Protein AF-A0AA41VW03-F1 (afdb_monomer_lite)

Radius of gyration: 11.68 Å; chains: 1; bounding box: 34×27×22 Å

Organism: Papaver nudicaule (NCBI:txid74823)

Foldseek 3Di:
DQLCVLQDPVPPDCLVCLVVLLVVLLVCLVVDDPVSNVVSVSNVVSCCVRPVVSDDPVSVVSVVVSVVVVD

Secondary structure (DSSP, 8-state):
-HHHHHT-TT----HHHHHHHHHHHHHHHHH--HHHHHHHHHHHHHHHHHHGGGS-HHHHHHHHHHHHTT-

Structure (mmCIF, N/CA/C/O backbone):
data_AF-A0AA41VW03-F1
#
_entry.id   AF-A0AA41VW03-F1
#
loop_
_atom_site.group_PDB
_atom_site.id
_atom_site.type_symbol
_atom_site.label_atom_id
_atom_site.label_alt_id
_atom_site.label_comp_id
_atom_site.label_asym_id
_atom_site.label_entity_id
_atom_site.label_seq_id
_atom_site.pdbx_PDB_ins_code
_atom_site.Cartn_x
_atom_site.Cartn_y
_atom_site.Cartn_z
_atom_site.occupancy
_atom_site.B_iso_or_equiv
_atom_site.auth_seq_id
_atom_site.auth_comp_id
_atom_site.auth_asym_id
_atom_site.auth_atom_id
_atom_site.pdbx_PDB_model_num
ATOM 1 N N . ALA A 1 1 ? 4.455 10.369 -5.352 1.00 78.88 1 ALA A N 1
ATOM 2 C CA . ALA A 1 1 ? 5.844 9.856 -5.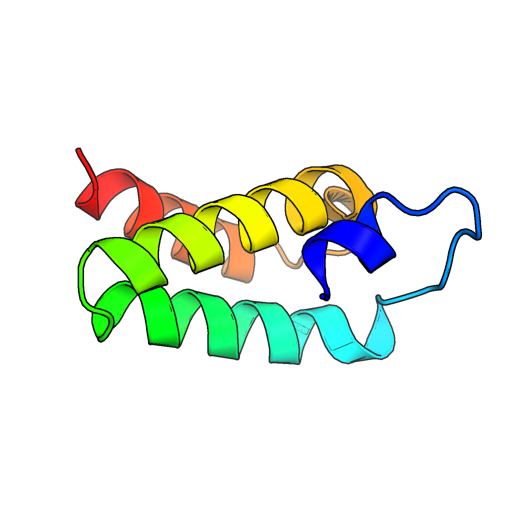338 1.00 78.88 1 ALA A CA 1
ATOM 3 C C . ALA A 1 1 ? 5.892 8.357 -5.037 1.00 78.88 1 ALA A C 1
ATOM 5 O O . ALA A 1 1 ? 6.341 7.613 -5.894 1.00 78.88 1 ALA A O 1
ATOM 6 N N . PHE A 1 2 ? 5.372 7.890 -3.892 1.00 84.00 2 PHE A N 1
ATOM 7 C CA . PHE A 1 2 ? 5.417 6.466 -3.512 1.00 84.00 2 PHE A CA 1
ATOM 8 C C . PHE A 1 2 ? 4.792 5.504 -4.529 1.00 84.00 2 PHE A C 1
ATOM 10 O O . PHE A 1 2 ? 5.366 4.453 -4.772 1.00 84.00 2 PHE A O 1
ATOM 17 N N . ALA A 1 3 ? 3.694 5.888 -5.191 1.00 84.00 3 ALA A N 1
ATOM 18 C CA . ALA A 1 3 ? 3.106 5.102 -6.280 1.00 84.00 3 ALA A CA 1
ATOM 19 C C . ALA A 1 3 ? 4.118 4.810 -7.406 1.00 84.00 3 ALA A C 1
ATOM 21 O O . ALA A 1 3 ? 4.286 3.673 -7.826 1.00 84.00 3 ALA A O 1
ATOM 22 N N . VAL A 1 4 ? 4.855 5.838 -7.839 1.00 85.62 4 VAL A N 1
ATOM 23 C CA . VAL A 1 4 ? 5.876 5.733 -8.895 1.00 85.62 4 VAL A CA 1
ATOM 24 C C . VAL A 1 4 ? 7.044 4.861 -8.440 1.00 85.62 4 VAL A C 1
ATOM 26 O O . VAL A 1 4 ? 7.571 4.082 -9.224 1.00 85.62 4 VAL A O 1
ATOM 29 N N . ILE A 1 5 ? 7.433 4.961 -7.167 1.00 86.56 5 ILE A N 1
ATOM 30 C CA . ILE A 1 5 ? 8.517 4.153 -6.593 1.00 86.56 5 ILE A CA 1
ATOM 31 C C . ILE A 1 5 ? 8.094 2.683 -6.474 1.00 86.56 5 ILE A C 1
ATOM 33 O O . ILE A 1 5 ? 8.890 1.801 -6.778 1.00 86.56 5 ILE A O 1
ATOM 37 N N . ALA A 1 6 ? 6.849 2.410 -6.078 1.00 84.81 6 ALA A N 1
ATOM 38 C CA . ALA A 1 6 ? 6.326 1.054 -5.927 1.00 84.81 6 ALA A CA 1
ATOM 39 C C . ALA A 1 6 ? 6.252 0.293 -7.260 1.00 84.81 6 ALA A C 1
ATOM 41 O O . ALA A 1 6 ? 6.538 -0.898 -7.295 1.00 84.81 6 ALA A O 1
ATOM 42 N N . VAL A 1 7 ? 5.923 0.990 -8.354 1.00 85.44 7 VAL A N 1
ATOM 43 C CA . VAL A 1 7 ? 5.842 0.420 -9.716 1.00 85.44 7 VAL A CA 1
ATOM 44 C C . VAL A 1 7 ? 7.179 0.551 -10.469 1.00 85.44 7 VAL A C 1
ATOM 46 O O . VAL A 1 7 ? 7.311 0.152 -11.623 1.00 85.44 7 VAL A O 1
ATOM 49 N N . SER A 1 8 ? 8.202 1.114 -9.824 1.00 85.19 8 SER A N 1
ATOM 50 C CA . SER A 1 8 ? 9.499 1.364 -10.444 1.00 85.19 8 SER A CA 1
ATOM 51 C C . SER A 1 8 ? 10.225 0.059 -10.800 1.00 85.19 8 SER A C 1
ATOM 53 O O . SER A 1 8 ? 10.306 -0.849 -9.965 1.00 85.19 8 SER A O 1
ATOM 55 N N . PRO A 1 9 ? 10.873 -0.022 -11.979 1.00 80.25 9 PRO A N 1
ATOM 56 C CA . PRO A 1 9 ? 11.667 -1.189 -12.367 1.00 80.25 9 PRO A CA 1
ATOM 57 C C . PRO A 1 9 ? 12.896 -1.407 -11.470 1.00 80.25 9 PRO A C 1
ATOM 59 O O . PRO A 1 9 ? 13.476 -2.490 -11.475 1.00 80.25 9 PRO A O 1
ATOM 62 N N . PHE A 1 10 ? 13.282 -0.409 -10.667 1.00 81.00 10 PHE A N 1
ATOM 63 C CA . PHE A 1 10 ? 14.447 -0.471 -9.782 1.00 81.00 10 PHE A CA 1
ATOM 64 C C . PHE A 1 10 ? 14.250 -1.353 -8.534 1.00 81.00 10 PHE A C 1
ATOM 66 O O . PHE A 1 10 ? 15.169 -1.444 -7.723 1.00 81.00 10 PHE A O 1
ATOM 73 N N . LYS A 1 11 ? 13.084 -2.006 -8.366 1.00 70.50 11 LYS A N 1
ATOM 74 C CA . LYS A 1 11 ? 12.762 -2.916 -7.242 1.00 70.50 11 LYS A CA 1
ATOM 75 C C . LYS A 1 11 ? 13.166 -2.348 -5.873 1.00 70.50 11 LYS A C 1
ATOM 77 O O . LYS A 1 11 ? 13.667 -3.067 -5.008 1.00 70.50 11 LYS A O 1
ATOM 82 N N . ILE A 1 12 ? 12.973 -1.041 -5.683 1.00 82.81 12 ILE A N 1
ATOM 83 C CA . ILE A 1 12 ? 13.316 -0.357 -4.434 1.00 82.81 12 ILE A CA 1
ATOM 84 C C . ILE A 1 12 ? 12.442 -0.942 -3.340 1.00 82.81 12 ILE A C 1
ATOM 86 O O . ILE A 1 12 ? 11.234 -0.751 -3.378 1.00 82.81 12 ILE A O 1
ATOM 90 N N . ASN A 1 13 ? 13.042 -1.641 -2.381 1.00 82.12 13 ASN A N 1
ATOM 91 C CA . ASN A 1 13 ? 12.300 -2.360 -1.358 1.00 82.12 13 ASN A CA 1
ATOM 92 C C . ASN A 1 13 ? 11.634 -1.394 -0.361 1.00 82.12 13 ASN A C 1
ATOM 94 O O . ASN A 1 13 ? 12.294 -0.847 0.519 1.00 82.12 13 ASN A O 1
ATOM 98 N N . LEU A 1 14 ? 10.313 -1.234 -0.471 1.00 84.38 14 LEU A N 1
ATOM 99 C CA . LEU A 1 14 ? 9.509 -0.399 0.429 1.00 84.38 14 LEU A CA 1
ATOM 100 C C . LEU A 1 14 ? 8.964 -1.148 1.655 1.00 84.38 14 LEU A C 1
ATOM 102 O O . LEU A 1 14 ? 8.251 -0.547 2.453 1.00 84.38 14 LEU A O 1
ATOM 106 N N . SER A 1 15 ? 9.299 -2.431 1.843 1.00 85.12 15 SER A N 1
ATOM 107 C CA . SER A 1 15 ? 8.689 -3.272 2.894 1.00 85.12 15 SER A CA 1
ATOM 108 C C . SER A 1 15 ? 8.882 -2.691 4.301 1.00 85.12 15 SER A C 1
ATOM 110 O O . SER A 1 15 ? 7.973 -2.759 5.114 1.00 85.12 15 SER A O 1
ATOM 112 N N . CYS A 1 16 ? 10.031 -2.055 4.567 1.00 87.38 16 CYS A N 1
ATOM 113 C CA . CYS A 1 16 ? 10.343 -1.417 5.856 1.00 87.38 16 CYS A CA 1
ATOM 114 C C . CYS A 1 16 ? 9.393 -0.257 6.208 1.00 87.38 16 CYS A C 1
ATOM 116 O O . CYS A 1 16 ? 9.167 0.044 7.373 1.00 87.38 16 CYS A O 1
ATOM 118 N N . LEU A 1 17 ? 8.821 0.395 5.196 1.00 88.06 17 LEU A N 1
ATOM 119 C CA . LEU A 1 17 ? 7.926 1.536 5.374 1.00 88.06 17 LEU A CA 1
ATOM 120 C C . LEU A 1 17 ? 6.462 1.164 5.133 1.00 88.06 17 LEU A C 1
ATOM 122 O O . LEU A 1 17 ? 5.594 2.017 5.281 1.00 88.06 17 LEU A O 1
AT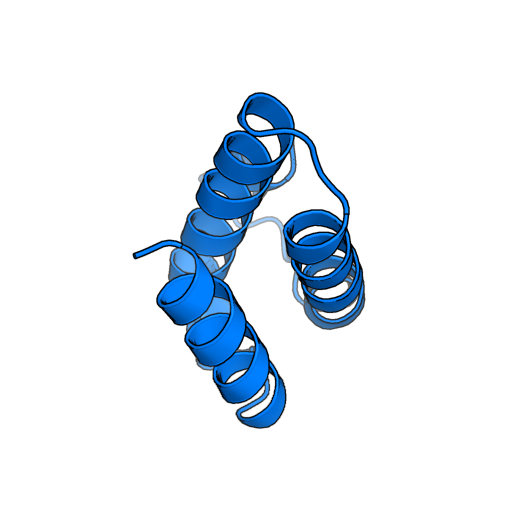OM 126 N N . LEU A 1 18 ? 6.177 -0.081 4.743 1.00 86.69 18 LEU A N 1
ATOM 127 C CA . LEU A 1 18 ? 4.878 -0.477 4.212 1.00 86.69 18 LEU A CA 1
ATOM 128 C C . LEU A 1 18 ? 3.763 -0.317 5.246 1.00 86.69 18 LEU A C 1
ATOM 130 O O . LEU A 1 18 ? 2.745 0.290 4.938 1.00 86.69 18 LEU A O 1
ATOM 134 N N . GLU A 1 19 ? 3.975 -0.769 6.481 1.00 87.31 19 GLU A N 1
ATOM 135 C CA . GLU A 1 19 ? 2.984 -0.626 7.556 1.00 87.31 19 GLU A CA 1
ATOM 136 C C . GLU A 1 19 ? 2.681 0.844 7.865 1.00 87.31 19 GLU A C 1
ATOM 138 O O . GLU A 1 19 ? 1.519 1.251 7.914 1.00 87.31 19 GLU A O 1
ATOM 143 N N . HIS A 1 20 ? 3.727 1.664 8.002 1.00 89.19 20 HIS A N 1
ATOM 144 C CA . HIS A 1 20 ? 3.575 3.090 8.276 1.00 89.19 20 HIS A CA 1
ATOM 145 C C . HIS A 1 20 ? 2.876 3.818 7.117 1.00 89.19 20 HIS A C 1
ATOM 147 O O . HIS A 1 20 ? 1.944 4.590 7.343 1.00 89.19 20 HIS A O 1
ATOM 153 N N . LEU A 1 21 ? 3.261 3.523 5.870 1.00 88.50 21 LEU A N 1
ATOM 154 C CA . LEU A 1 21 ? 2.632 4.096 4.681 1.00 88.50 21 LEU A CA 1
ATOM 155 C C . LEU A 1 21 ? 1.162 3.686 4.564 1.00 88.50 21 LEU A C 1
ATOM 157 O O . LEU A 1 21 ? 0.328 4.535 4.265 1.00 88.50 21 LEU A O 1
ATOM 161 N N . LEU A 1 22 ? 0.818 2.422 4.813 1.00 89.06 22 LEU A N 1
ATOM 162 C CA . LEU A 1 22 ? -0.575 1.967 4.778 1.00 89.06 22 LEU A CA 1
ATOM 163 C C . LEU A 1 22 ? -1.419 2.645 5.864 1.00 89.06 22 LEU A C 1
ATOM 165 O O . LEU A 1 22 ? -2.541 3.071 5.584 1.00 89.06 22 LEU A O 1
ATOM 169 N N . SER A 1 23 ? -0.878 2.804 7.073 1.00 89.31 23 SER A N 1
ATOM 170 C CA . SER A 1 23 ? -1.551 3.518 8.164 1.00 89.31 23 SER A CA 1
ATOM 171 C C . SER A 1 23 ? -1.821 4.987 7.816 1.00 89.31 23 SER A C 1
ATOM 173 O O . SER A 1 23 ? -2.939 5.470 7.987 1.00 89.31 23 SER A O 1
ATOM 175 N N . GLU A 1 24 ? -0.828 5.705 7.290 1.00 89.12 24 GLU A N 1
ATOM 176 C CA . GLU A 1 24 ? -0.986 7.112 6.890 1.00 89.12 24 GLU A CA 1
ATOM 177 C C . GLU A 1 24 ? -1.958 7.266 5.712 1.00 89.12 24 GLU A C 1
ATOM 179 O O . GLU A 1 24 ? -2.857 8.108 5.734 1.00 89.12 24 GLU A O 1
ATOM 184 N N . LEU A 1 25 ? -1.837 6.411 4.692 1.00 88.75 25 LEU A N 1
ATOM 185 C CA . LEU A 1 25 ? -2.711 6.466 3.521 1.00 88.75 25 LEU A CA 1
ATOM 186 C C . LEU A 1 25 ? -4.167 6.162 3.899 1.00 88.75 25 LEU A C 1
ATOM 188 O O . LEU A 1 25 ? -5.063 6.891 3.479 1.00 88.75 25 LEU A O 1
ATOM 192 N N . THR A 1 26 ? -4.426 5.153 4.732 1.00 86.94 26 THR A N 1
ATOM 193 C CA . THR A 1 26 ? -5.792 4.871 5.216 1.00 86.94 26 THR A CA 1
ATOM 194 C C . THR A 1 26 ? -6.334 5.998 6.102 1.00 86.94 26 THR A C 1
ATOM 196 O O . THR A 1 26 ? -7.498 6.374 5.967 1.00 86.94 26 THR A O 1
ATOM 199 N N . ALA A 1 27 ? -5.498 6.637 6.927 1.00 87.50 27 ALA A N 1
ATOM 200 C CA . ALA A 1 27 ? -5.897 7.827 7.680 1.00 87.50 27 ALA A CA 1
ATOM 201 C C . ALA A 1 27 ? -6.259 9.013 6.765 1.00 87.50 27 ALA A C 1
ATOM 203 O O . ALA A 1 27 ? -7.215 9.746 7.048 1.00 87.50 27 ALA A O 1
ATOM 204 N N . PHE A 1 28 ? -5.542 9.190 5.650 1.00 86.62 28 PHE A N 1
ATOM 205 C CA . PHE A 1 28 ? -5.877 10.203 4.650 1.00 86.62 28 PHE A CA 1
ATOM 206 C C . PHE A 1 28 ? -7.193 9.906 3.939 1.00 86.62 28 PHE A C 1
ATOM 208 O O . PHE A 1 28 ? -7.931 10.854 3.684 1.00 86.62 28 PHE A O 1
ATOM 215 N N . LEU A 1 29 ? -7.553 8.645 3.677 1.00 84.38 29 LEU A N 1
ATOM 216 C CA . LEU A 1 29 ? -8.852 8.326 3.065 1.00 84.38 29 LEU A CA 1
ATOM 217 C C . LEU A 1 29 ? -10.037 8.850 3.889 1.00 84.38 29 LEU A C 1
ATOM 219 O O . LEU A 1 29 ? -10.970 9.407 3.310 1.00 84.38 29 LEU A O 1
ATOM 223 N N . ARG A 1 30 ? -9.953 8.777 5.223 1.00 81.75 30 ARG A N 1
ATOM 224 C CA . ARG A 1 30 ? -11.012 9.257 6.130 1.00 81.75 30 ARG A CA 1
ATOM 225 C C . ARG A 1 30 ? -11.128 10.777 6.214 1.00 81.75 30 ARG A C 1
ATOM 227 O O . ARG A 1 30 ? -12.199 11.289 6.525 1.00 81.75 30 ARG A O 1
ATOM 234 N N . LYS A 1 31 ? -10.025 11.508 6.019 1.00 79.50 31 LYS A N 1
ATOM 235 C CA . LYS A 1 31 ? -9.938 12.957 6.311 1.00 79.50 31 LYS A CA 1
ATOM 236 C C . LYS A 1 31 ? -9.760 13.839 5.072 1.00 79.50 31 LYS A C 1
ATOM 238 O O . LYS A 1 31 ? -9.832 15.063 5.176 1.00 79.50 31 LYS A O 1
ATOM 243 N N . ALA A 1 32 ? -9.491 13.255 3.908 1.00 78.06 32 ALA A N 1
ATOM 244 C CA . ALA A 1 32 ? -9.130 13.993 2.706 1.00 78.06 32 ALA A CA 1
ATOM 245 C C . ALA A 1 32 ? -10.336 14.498 1.901 1.00 78.06 32 ALA A C 1
ATOM 247 O O . ALA A 1 32 ? -11.346 13.818 1.733 1.00 78.06 32 ALA A O 1
ATOM 248 N N . LYS A 1 33 ? -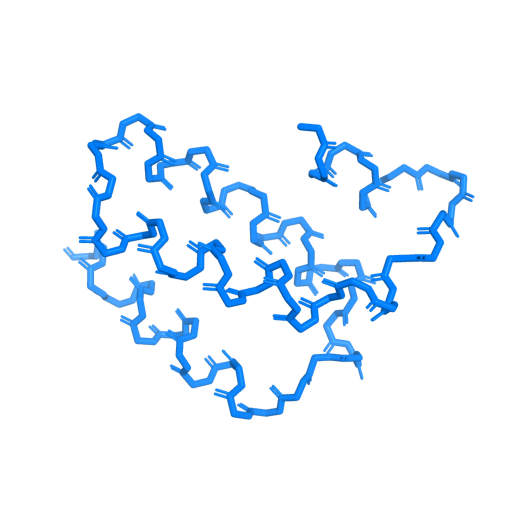10.166 15.672 1.279 1.00 80.25 33 LYS A N 1
ATOM 249 C CA . LYS A 1 33 ? -11.041 16.147 0.193 1.00 80.25 33 LYS A CA 1
ATOM 250 C C . LYS A 1 33 ? -10.915 15.224 -1.030 1.00 80.25 33 LYS A C 1
ATOM 252 O O . LYS A 1 33 ? -9.868 14.608 -1.229 1.00 80.25 33 LYS A O 1
ATOM 257 N N . HIS A 1 34 ? -11.937 15.198 -1.890 1.00 77.25 34 HIS A N 1
ATOM 258 C CA . HIS A 1 34 ? -12.049 14.287 -3.045 1.00 77.25 34 HIS A CA 1
ATOM 259 C C . HIS A 1 34 ? -10.755 14.090 -3.860 1.00 77.25 34 HIS A C 1
ATOM 261 O O . HIS A 1 34 ? -10.386 12.953 -4.136 1.00 77.25 34 HIS A O 1
ATOM 267 N N . ALA A 1 35 ? -10.041 15.164 -4.214 1.00 81.44 35 ALA A N 1
ATOM 268 C CA . ALA A 1 35 ? -8.818 15.068 -5.018 1.00 81.44 35 ALA A CA 1
ATOM 269 C C . ALA A 1 35 ? -7.673 14.333 -4.294 1.00 81.44 35 ALA A C 1
ATOM 271 O O . ALA A 1 35 ? -7.011 13.476 -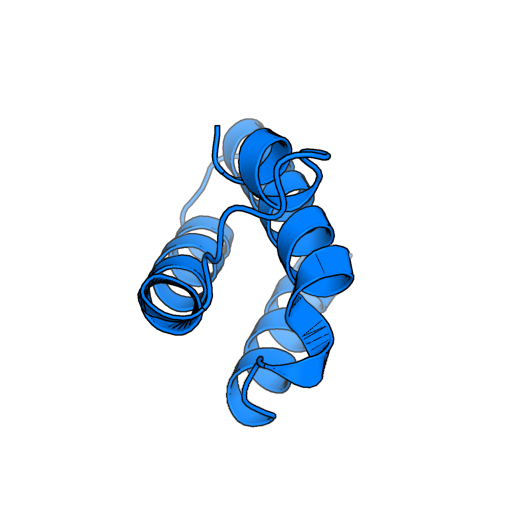4.878 1.00 81.44 35 ALA A O 1
ATOM 272 N N . LEU A 1 36 ? -7.468 14.628 -3.006 1.00 83.94 36 LEU A N 1
ATOM 273 C CA . LEU A 1 36 ? -6.454 13.955 -2.195 1.00 83.94 36 LEU A CA 1
ATOM 274 C C . LEU A 1 36 ? -6.862 12.501 -1.924 1.00 83.94 36 LEU A C 1
ATOM 276 O O . LEU A 1 36 ? -6.017 11.618 -2.015 1.00 83.94 36 LEU A O 1
ATOM 280 N N . ARG A 1 37 ? -8.158 12.231 -1.710 1.00 84.81 37 ARG A N 1
ATOM 281 C CA . ARG A 1 37 ? -8.682 10.861 -1.583 1.00 84.81 37 ARG A CA 1
ATOM 282 C C . ARG A 1 37 ? -8.335 10.016 -2.813 1.00 84.81 37 ARG A C 1
ATOM 284 O O . ARG A 1 37 ? -7.806 8.921 -2.667 1.00 84.81 37 ARG A O 1
ATOM 291 N N . GLN A 1 38 ? -8.555 10.541 -4.019 1.00 83.75 38 GLN A N 1
ATOM 292 C CA . GLN A 1 38 ? -8.240 9.838 -5.271 1.00 83.75 38 GLN A CA 1
ATOM 293 C C . GLN A 1 38 ? -6.737 9.573 -5.449 1.00 83.75 38 GLN A C 1
ATOM 295 O O . GLN A 1 38 ? -6.338 8.460 -5.795 1.00 83.75 38 GLN A O 1
ATOM 300 N N . ALA A 1 39 ? -5.885 10.557 -5.151 1.00 86.81 39 ALA A N 1
ATOM 301 C CA . ALA A 1 39 ? -4.434 10.373 -5.210 1.00 86.81 39 ALA A CA 1
ATOM 302 C C . ALA A 1 39 ? -3.932 9.311 -4.207 1.00 86.81 39 ALA A C 1
ATOM 304 O O . ALA A 1 39 ? -3.053 8.500 -4.528 1.00 86.81 39 ALA A O 1
ATOM 305 N N . THR A 1 40 ? -4.517 9.285 -3.007 1.00 89.69 40 THR A N 1
ATOM 306 C CA . THR A 1 40 ? -4.240 8.282 -1.971 1.00 89.69 40 THR A CA 1
ATOM 307 C C . THR A 1 40 ? -4.643 6.880 -2.427 1.00 89.69 40 THR A C 1
ATOM 309 O O . THR A 1 40 ? -3.854 5.949 -2.273 1.00 89.69 40 THR A O 1
ATOM 312 N N . LEU A 1 41 ? -5.803 6.722 -3.071 1.00 87.62 41 LEU A N 1
ATOM 313 C CA . LEU A 1 41 ? -6.255 5.433 -3.613 1.00 87.62 41 LEU A CA 1
ATOM 314 C C . LEU A 1 41 ? -5.349 4.915 -4.728 1.00 87.62 41 LEU A C 1
ATOM 316 O O . LEU A 1 41 ? -4.975 3.744 -4.713 1.00 87.62 41 LEU A O 1
ATOM 320 N N . GLY A 1 42 ? -4.931 5.783 -5.653 1.00 88.25 42 GLY A N 1
ATOM 321 C CA . GLY A 1 42 ? -3.975 5.405 -6.698 1.00 88.25 42 GLY A CA 1
ATOM 322 C C . GLY A 1 42 ? -2.634 4.933 -6.123 1.00 88.25 42 GLY A C 1
ATOM 323 O O . GLY A 1 42 ? -2.023 3.985 -6.626 1.00 88.25 42 GLY A O 1
ATOM 324 N N . THR A 1 43 ? -2.202 5.549 -5.019 1.00 91.12 43 THR A N 1
ATOM 325 C CA . THR A 1 43 ? -0.990 5.142 -4.297 1.00 91.12 43 THR A CA 1
ATOM 326 C C . THR A 1 43 ? -1.174 3.805 -3.582 1.00 91.12 43 THR A C 1
ATOM 328 O O . THR A 1 43 ? -0.317 2.934 -3.721 1.00 91.12 43 THR A O 1
ATOM 331 N N . LEU A 1 44 ? -2.295 3.606 -2.882 1.00 89.56 44 LEU A N 1
ATOM 332 C CA . LEU A 1 44 ? -2.623 2.335 -2.229 1.00 89.56 44 LEU A CA 1
ATOM 333 C C . LEU A 1 44 ? -2.712 1.184 -3.230 1.00 89.56 44 LEU A C 1
ATOM 335 O O . LEU A 1 44 ? -2.092 0.150 -3.009 1.00 89.56 44 LEU A O 1
ATOM 339 N N . ASN A 1 45 ? -3.394 1.376 -4.360 1.00 90.56 45 ASN A N 1
ATOM 340 C CA . ASN A 1 45 ? -3.495 0.358 -5.406 1.00 90.56 45 ASN A CA 1
ATOM 341 C C . ASN A 1 45 ? -2.111 -0.063 -5.929 1.00 90.56 45 ASN A C 1
ATOM 343 O O . ASN A 1 45 ? -1.821 -1.249 -6.051 1.00 90.56 45 ASN A O 1
ATOM 347 N N . SER A 1 46 ? -1.225 0.908 -6.165 1.00 90.56 46 SER A N 1
ATOM 348 C CA . SER A 1 46 ? 0.148 0.636 -6.612 1.00 90.56 46 SER A CA 1
ATOM 349 C C . SER A 1 46 ? 0.946 -0.176 -5.581 1.00 90.56 46 SER A C 1
ATOM 351 O O . SER A 1 46 ? 1.702 -1.073 -5.948 1.00 90.56 46 SER A O 1
ATOM 353 N N . LEU A 1 47 ? 0.765 0.115 -4.287 1.00 89.81 47 LEU A N 1
ATOM 354 C CA . LEU A 1 47 ? 1.421 -0.618 -3.202 1.00 89.81 47 LEU A CA 1
ATOM 355 C C . LEU A 1 47 ? 0.860 -2.032 -3.037 1.00 89.81 47 LEU A C 1
ATOM 357 O O . LEU A 1 47 ? 1.640 -2.962 -2.872 1.00 89.81 47 LEU A O 1
ATOM 361 N N . LEU A 1 48 ? -0.459 -2.213 -3.131 1.00 88.75 48 LEU A N 1
ATOM 362 C CA . LEU A 1 48 ? -1.101 -3.530 -3.067 1.00 88.75 48 LEU A CA 1
ATOM 363 C C . LEU A 1 48 ? -0.612 -4.450 -4.191 1.00 88.75 48 LEU A C 1
ATOM 365 O O . LEU A 1 48 ? -0.285 -5.604 -3.937 1.00 88.75 48 LEU A O 1
ATOM 369 N N . VAL A 1 49 ? -0.516 -3.931 -5.419 1.00 89.62 49 VAL A N 1
ATOM 370 C CA . VAL A 1 49 ? -0.039 -4.703 -6.577 1.00 89.62 49 VAL A CA 1
ATOM 371 C C . VAL A 1 49 ? 1.433 -5.098 -6.423 1.00 89.62 49 VAL A C 1
ATOM 373 O O . VAL A 1 49 ? 1.799 -6.224 -6.745 1.00 89.62 49 VAL A O 1
ATOM 376 N N . ALA A 1 50 ? 2.282 -4.195 -5.926 1.00 88.69 50 ALA A N 1
ATOM 377 C CA . ALA A 1 50 ? 3.723 -4.441 -5.826 1.00 88.69 50 ALA A CA 1
ATOM 378 C C . ALA A 1 50 ? 4.146 -5.210 -4.560 1.00 88.69 50 ALA A C 1
ATOM 380 O O . ALA A 1 50 ? 5.170 -5.893 -4.571 1.00 88.69 50 ALA A O 1
ATOM 381 N N . TYR A 1 51 ? 3.392 -5.082 -3.465 1.00 87.88 51 TYR A N 1
ATOM 382 C CA . TYR A 1 51 ? 3.785 -5.559 -2.135 1.00 87.88 51 TYR A CA 1
ATOM 383 C C . TYR A 1 51 ? 2.726 -6.402 -1.427 1.00 87.88 51 TYR A C 1
ATOM 385 O O . TYR A 1 51 ? 2.920 -6.702 -0.254 1.00 87.88 51 TYR A O 1
ATOM 393 N N . GLY A 1 52 ? 1.643 -6.805 -2.096 1.00 85.12 52 GLY A N 1
ATOM 394 C CA . GLY A 1 52 ? 0.509 -7.484 -1.460 1.00 85.12 52 GLY A CA 1
ATOM 395 C C . GLY A 1 52 ? 0.882 -8.677 -0.573 1.00 85.12 52 GLY A C 1
ATOM 396 O O . GLY A 1 52 ? 0.393 -8.790 0.544 1.00 85.12 52 GLY A O 1
ATOM 397 N N . GLU A 1 53 ? 1.847 -9.498 -0.994 1.00 87.38 53 GLU A N 1
ATOM 398 C CA . GLU A 1 53 ? 2.338 -10.650 -0.213 1.00 87.38 53 GLU A CA 1
ATOM 399 C C . GLU A 1 53 ? 3.013 -10.275 1.118 1.00 87.38 53 GLU A C 1
ATOM 401 O O . GLU A 1 53 ? 3.210 -11.124 1.983 1.00 87.38 53 GLU A O 1
ATOM 406 N N . LYS A 1 54 ? 3.392 -9.006 1.288 1.00 86.31 54 LYS A N 1
ATOM 407 C CA . LYS A 1 54 ? 4.067 -8.474 2.479 1.00 86.31 54 LYS A CA 1
ATOM 408 C C . LYS A 1 54 ? 3.152 -7.606 3.340 1.00 86.31 54 LYS A C 1
ATOM 410 O O . LYS A 1 54 ? 3.624 -6.998 4.298 1.00 86.31 54 LYS A O 1
ATOM 415 N N . ILE A 1 55 ? 1.872 -7.509 2.988 1.00 86.69 55 ILE A N 1
ATOM 416 C CA . ILE A 1 55 ? 0.875 -6.743 3.733 1.00 86.69 55 ILE A CA 1
ATOM 417 C C . ILE A 1 55 ? 0.185 -7.677 4.725 1.00 86.69 55 ILE A C 1
ATOM 419 O O . ILE A 1 55 ? -0.301 -8.743 4.357 1.00 86.69 55 ILE A O 1
ATOM 423 N N . ALA A 1 56 ? 0.130 -7.269 5.993 1.00 86.56 56 ALA A N 1
ATOM 424 C CA . ALA A 1 56 ? -0.575 -8.021 7.024 1.00 86.56 56 ALA A CA 1
ATOM 425 C C . ALA A 1 56 ? -2.081 -8.114 6.716 1.00 86.56 56 ALA A C 1
ATOM 427 O O . ALA A 1 56 ? -2.698 -7.130 6.304 1.00 86.56 56 ALA A O 1
ATOM 428 N N . SER A 1 57 ? -2.700 -9.267 6.989 1.00 85.81 57 SER A N 1
ATOM 429 C CA . SER A 1 57 ? -4.137 -9.491 6.749 1.00 85.81 57 SER A CA 1
ATOM 430 C C . SER A 1 57 ? -5.038 -8.452 7.429 1.00 85.81 57 SER A C 1
ATOM 432 O O . SER A 1 57 ? -6.035 -8.033 6.8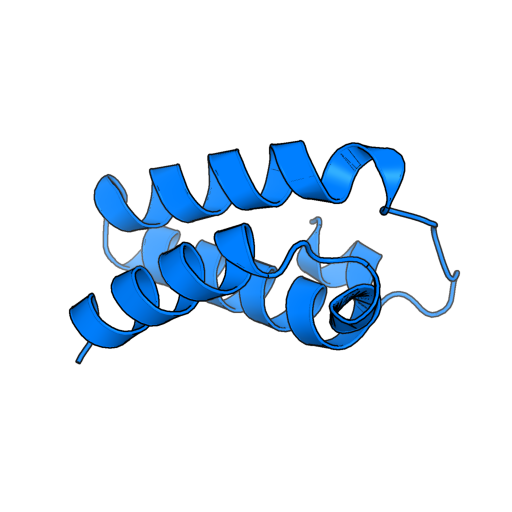53 1.00 85.81 57 SER A O 1
ATOM 434 N N . SER A 1 58 ? -4.655 -7.959 8.611 1.00 84.00 58 SER A N 1
ATOM 435 C CA . SER A 1 58 ? -5.381 -6.897 9.322 1.00 84.00 58 SER A CA 1
ATOM 436 C C . SER A 1 58 ? -5.405 -5.566 8.560 1.00 84.00 58 SER A C 1
ATOM 438 O O . SER A 1 58 ? -6.389 -4.831 8.621 1.00 84.00 58 SER A O 1
ATOM 440 N N . ALA A 1 59 ? -4.354 -5.246 7.801 1.00 84.44 59 ALA A N 1
ATOM 441 C CA . ALA A 1 59 ? -4.329 -4.046 6.971 1.00 84.44 59 ALA A CA 1
ATOM 442 C C . ALA A 1 59 ? -5.283 -4.172 5.772 1.00 84.44 59 ALA A C 1
ATOM 444 O O . ALA A 1 59 ? -5.891 -3.180 5.374 1.00 84.44 59 ALA A O 1
ATOM 445 N N . TYR A 1 60 ? -5.470 -5.382 5.232 1.00 84.94 60 TYR A N 1
ATOM 446 C CA . TYR A 1 60 ? -6.443 -5.629 4.166 1.00 84.94 60 TYR A CA 1
ATOM 447 C C . TYR A 1 60 ? -7.881 -5.370 4.611 1.00 84.94 60 TYR A C 1
ATOM 449 O O . TYR A 1 60 ? -8.638 -4.776 3.848 1.00 84.94 60 TYR A O 1
ATOM 457 N N . GLU A 1 61 ? -8.250 -5.745 5.836 1.00 86.00 61 GLU A N 1
ATOM 458 C CA . GLU A 1 61 ? -9.587 -5.465 6.379 1.00 86.00 61 GLU A CA 1
ATOM 459 C C . GLU A 1 61 ? -9.877 -3.960 6.408 1.00 86.00 61 GLU A C 1
ATOM 461 O O . GLU A 1 61 ? -10.930 -3.515 5.949 1.00 86.00 61 GLU A O 1
ATOM 466 N N . VAL A 1 62 ? -8.905 -3.165 6.872 1.00 84.38 62 VAL A N 1
ATOM 467 C CA . VAL A 1 62 ? -9.015 -1.701 6.891 1.00 84.38 62 VAL A CA 1
ATOM 468 C C . VAL A 1 62 ? -9.133 -1.157 5.471 1.00 84.38 62 VAL A C 1
ATOM 470 O O . VAL A 1 62 ? -10.021 -0.358 5.195 1.00 84.38 62 VAL A O 1
ATOM 473 N N . ILE A 1 63 ? -8.284 -1.607 4.547 1.00 83.44 63 ILE A N 1
ATOM 474 C CA . ILE A 1 63 ? -8.319 -1.154 3.153 1.00 83.44 63 ILE A CA 1
ATOM 475 C C . ILE A 1 63 ? -9.677 -1.476 2.512 1.00 83.44 63 ILE A C 1
ATOM 477 O O . ILE A 1 63 ? -10.281 -0.595 1.910 1.00 83.44 63 ILE A O 1
ATOM 481 N N . ILE A 1 64 ? -10.198 -2.694 2.667 1.00 85.56 64 ILE A N 1
ATOM 482 C CA . ILE A 1 64 ? -11.497 -3.093 2.100 1.00 85.56 64 ILE A CA 1
ATOM 483 C C . ILE A 1 64 ? -12.633 -2.232 2.666 1.00 85.56 64 ILE A C 1
ATOM 485 O O . ILE A 1 64 ? -13.494 -1.780 1.904 1.00 85.56 64 ILE A O 1
ATOM 489 N N . ALA A 1 65 ? -12.628 -1.967 3.975 1.00 84.88 65 ALA A N 1
ATOM 490 C CA . ALA A 1 65 ? -13.617 -1.100 4.608 1.00 84.88 65 ALA A CA 1
ATOM 491 C C . ALA A 1 65 ? -13.561 0.331 4.045 1.00 84.88 65 ALA A C 1
ATOM 493 O O . ALA A 1 65 ? -14.593 0.888 3.667 1.00 84.88 65 ALA A O 1
ATOM 494 N N . GLU A 1 66 ? -12.358 0.899 3.914 1.00 80.62 66 GLU A N 1
ATOM 495 C CA . GLU A 1 66 ? -12.172 2.242 3.358 1.00 80.62 66 GLU A CA 1
ATOM 496 C C . GLU A 1 66 ? -12.581 2.320 1.883 1.00 80.62 66 GLU A C 1
ATOM 498 O O . GLU A 1 66 ? -13.163 3.321 1.483 1.00 80.62 66 GLU A O 1
ATOM 503 N N . PHE A 1 67 ? -12.323 1.280 1.078 1.00 79.19 67 PHE A N 1
ATOM 504 C CA . PHE A 1 67 ? -12.754 1.213 -0.324 1.00 79.19 67 PHE A CA 1
ATOM 505 C C . PHE A 1 67 ? -14.274 1.086 -0.466 1.00 79.19 67 PHE A C 1
ATOM 507 O O . PHE A 1 67 ? -14.862 1.692 -1.361 1.00 79.19 67 PHE A O 1
ATOM 514 N N . SER A 1 68 ? -14.914 0.334 0.428 1.00 81.38 68 SER A N 1
ATOM 515 C CA . SER A 1 68 ? -16.370 0.159 0.432 1.00 81.38 68 SER A CA 1
ATOM 516 C C . SER A 1 68 ? -17.096 1.466 0.755 1.00 81.38 68 SER A C 1
ATOM 518 O O . SER A 1 68 ? -18.144 1.733 0.183 1.00 81.38 68 SER A O 1
ATOM 520 N N . ALA A 1 69 ? -16.509 2.322 1.599 1.00 78.50 69 ALA A N 1
ATOM 521 C CA . ALA A 1 69 ? -17.039 3.651 1.917 1.00 78.50 69 ALA A CA 1
ATOM 522 C C . ALA A 1 69 ? -16.936 4.666 0.755 1.00 78.50 69 ALA A C 1
ATOM 524 O O . ALA A 1 69 ? -17.331 5.827 0.897 1.00 78.50 69 ALA A O 1
ATOM 525 N N .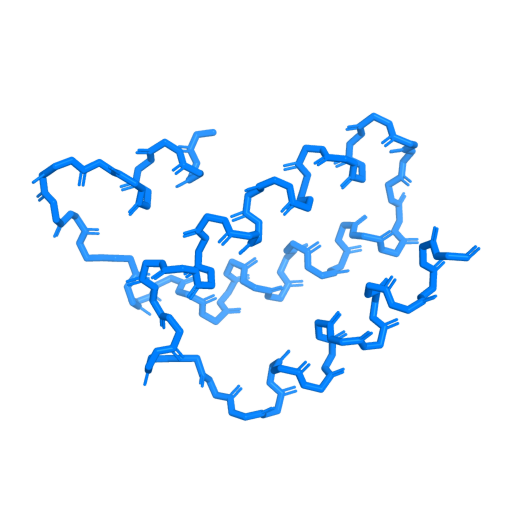 LEU A 1 70 ? -16.343 4.274 -0.378 1.00 70.62 70 LEU A N 1
ATOM 526 C CA . LEU A 1 70 ? -16.195 5.129 -1.556 1.00 70.62 70 LEU A CA 1
ATOM 527 C C . LEU A 1 70 ? -17.301 4.939 -2.591 1.00 70.62 70 LEU A C 1
ATOM 529 O O . LEU A 1 70 ? -17.398 5.797 -3.473 1.00 70.62 70 LEU A O 1
ATOM 533 N N . ILE A 1 71 ? -18.023 3.819 -2.505 1.00 66.19 71 ILE A N 1
ATOM 534 C CA . ILE A 1 71 ? -19.191 3.456 -3.316 1.00 66.19 71 ILE A CA 1
ATOM 535 C C . ILE A 1 71 ? -20.422 4.099 -2.678 1.00 66.19 71 ILE A C 1
ATOM 537 O O . ILE A 1 71 ? -21.223 4.676 -3.443 1.00 66.19 71 ILE A O 1
#

Sequence (71 aa):
AFAVIAVSPFKINLSCLLEHLLSELTAFLRKAKHALRQATLGTLNSLLVAYGEKIASSAYEVIIAEFSALI

pLDDT: mean 84.66, std 4.67, range [66.19, 91.12]

InterPro domains:
  IPR011989 Armadillo-like helical [G3DSA:1.25.10.10] (1-71)
  IPR039852 Cullin-associated NEDD8-dissociated protein 1/2 [PTHR12696] (1-71)